Protein AF-L7FCR6-F1 (afdb_monomer_lite)

Radius of gyration: 11.75 Å; chains: 1; bounding box: 22×27×25 Å

Structure (mmCIF, N/CA/C/O backbone):
data_AF-L7FCR6-F1
#
_entry.id   AF-L7FCR6-F1
#
loop_
_atom_site.group_PDB
_atom_site.id
_atom_site.type_symbol
_atom_site.label_atom_id
_atom_site.label_alt_id
_atom_site.label_comp_id
_atom_site.label_asym_id
_atom_site.label_entity_id
_atom_site.label_seq_id
_atom_site.pdbx_PDB_ins_code
_atom_site.Cartn_x
_atom_site.Cartn_y
_atom_site.Cartn_z
_atom_site.occupancy
_atom_site.B_iso_or_equiv
_atom_site.auth_seq_id
_atom_site.auth_comp_id
_atom_site.auth_asym_id
_atom_site.auth_atom_id
_atom_site.pdbx_PDB_model_num
ATOM 1 N N . MET A 1 1 ? -4.721 18.521 -0.962 1.00 71.50 1 MET A N 1
ATOM 2 C CA . MET A 1 1 ? -4.328 17.144 -0.604 1.00 71.50 1 MET A CA 1
ATOM 3 C C . MET A 1 1 ? -5.134 16.752 0.610 1.00 71.50 1 MET A C 1
ATOM 5 O O . MET A 1 1 ? -4.891 17.316 1.676 1.00 71.50 1 MET A O 1
ATOM 9 N N . ASP A 1 2 ? -6.099 15.857 0.437 1.00 88.25 2 ASP A N 1
ATOM 10 C CA . ASP A 1 2 ? -7.022 15.491 1.515 1.00 88.25 2 ASP A CA 1
ATOM 11 C C . ASP A 1 2 ? -6.692 14.129 2.138 1.00 88.25 2 ASP A C 1
ATOM 13 O O . ASP A 1 2 ? -6.883 13.950 3.339 1.00 88.25 2 ASP A O 1
ATOM 17 N N . LEU A 1 3 ? -6.069 13.235 1.363 1.00 91.06 3 LEU A N 1
ATOM 18 C CA . LEU A 1 3 ? -5.442 11.999 1.827 1.00 91.06 3 LEU A CA 1
ATOM 19 C C . LEU A 1 3 ? -4.028 11.858 1.252 1.00 91.06 3 LEU A C 1
ATOM 21 O O . LEU A 1 3 ? -3.760 12.267 0.123 1.00 91.06 3 LEU A O 1
ATOM 25 N N . VAL A 1 4 ? -3.132 11.273 2.041 1.00 94.38 4 VAL A N 1
ATOM 26 C CA . VAL A 1 4 ? -1.789 10.846 1.638 1.00 94.38 4 VAL A CA 1
ATOM 27 C C . VAL A 1 4 ? -1.619 9.407 2.095 1.00 94.38 4 VAL A C 1
ATOM 29 O O . VAL A 1 4 ? -1.820 9.116 3.275 1.00 94.38 4 VAL A O 1
ATOM 32 N N . LEU A 1 5 ? -1.237 8.531 1.169 1.00 93.44 5 LEU A N 1
ATOM 33 C CA . LEU A 1 5 ? -1.004 7.113 1.419 1.00 93.44 5 LEU A CA 1
ATOM 34 C C . LEU A 1 5 ? 0.465 6.776 1.141 1.00 93.44 5 LEU A C 1
ATOM 36 O O . LEU A 1 5 ? 1.036 7.266 0.166 1.00 93.44 5 LEU A O 1
ATOM 40 N N . SER A 1 6 ? 1.053 5.942 1.994 1.00 93.56 6 SER A N 1
ATOM 41 C CA . SER A 1 6 ? 2.344 5.290 1.766 1.00 93.56 6 SER A CA 1
ATOM 42 C C . SER A 1 6 ? 2.101 3.881 1.248 1.00 93.56 6 SER A C 1
ATOM 44 O O . SER A 1 6 ? 1.212 3.192 1.751 1.00 93.56 6 SER A O 1
ATOM 46 N N . PHE A 1 7 ? 2.885 3.462 0.259 1.00 93.06 7 PHE A N 1
ATOM 47 C CA . PHE A 1 7 ? 2.828 2.126 -0.322 1.00 93.06 7 PHE A CA 1
ATOM 48 C C . PHE A 1 7 ? 4.181 1.447 -0.110 1.00 93.06 7 PHE A C 1
ATOM 50 O O . PHE A 1 7 ? 5.191 1.868 -0.675 1.00 93.06 7 PHE A O 1
ATOM 57 N N . GLU A 1 8 ? 4.207 0.417 0.728 1.00 93.88 8 GLU A N 1
ATOM 58 C CA . GLU A 1 8 ? 5.427 -0.214 1.233 1.00 93.88 8 GLU A CA 1
ATOM 59 C C . GLU A 1 8 ? 5.436 -1.715 0.932 1.00 93.88 8 GLU A C 1
ATOM 61 O O . GLU A 1 8 ? 4.399 -2.369 0.858 1.00 93.88 8 GLU A O 1
ATOM 66 N N . GLY A 1 9 ? 6.622 -2.290 0.753 1.00 92.00 9 GLY A N 1
ATOM 67 C CA . GLY A 1 9 ? 6.799 -3.735 0.635 1.00 92.00 9 GLY A CA 1
ATOM 68 C C . GLY A 1 9 ? 8.170 -4.102 0.087 1.00 92.00 9 GLY A C 1
ATOM 69 O O . GLY A 1 9 ? 8.817 -3.298 -0.586 1.00 92.00 9 GLY A O 1
ATOM 70 N N . ASP A 1 10 ? 8.603 -5.333 0.343 1.00 92.25 10 ASP A N 1
ATOM 71 C CA . ASP A 1 10 ? 9.866 -5.840 -0.193 1.00 92.25 10 ASP A CA 1
ATOM 72 C C . ASP A 1 10 ? 9.792 -5.997 -1.722 1.00 92.25 10 ASP A C 1
ATOM 74 O O . ASP A 1 10 ? 8.737 -6.274 -2.296 1.00 92.25 10 ASP A O 1
ATOM 78 N N . ARG A 1 11 ? 10.909 -5.789 -2.423 1.00 86.62 11 ARG A N 1
ATOM 79 C CA . ARG A 1 11 ? 10.940 -5.860 -3.893 1.00 86.62 11 ARG A CA 1
ATOM 80 C C . ARG A 1 11 ? 10.681 -7.269 -4.442 1.00 86.62 11 ARG A C 1
ATOM 82 O O . ARG A 1 11 ? 10.209 -7.387 -5.566 1.00 86.62 11 ARG A O 1
ATOM 89 N N . HIS A 1 12 ? 11.007 -8.308 -3.677 1.00 91.25 12 HIS A N 1
ATOM 90 C CA . HIS A 1 12 ? 10.850 -9.715 -4.047 1.00 91.25 12 HIS A CA 1
ATOM 91 C C . HIS A 1 12 ? 9.606 -10.350 -3.410 1.00 91.25 12 HIS A C 1
ATOM 93 O O . HIS A 1 12 ? 9.233 -11.461 -3.783 1.00 91.25 12 HIS A O 1
ATOM 99 N N . ALA A 1 13 ? 8.948 -9.663 -2.471 1.00 91.69 13 ALA A N 1
ATOM 100 C CA . ALA A 1 13 ? 7.676 -10.097 -1.909 1.00 91.69 13 ALA A CA 1
ATOM 101 C C . ALA A 1 13 ? 6.489 -9.548 -2.710 1.00 91.69 13 ALA A C 1
ATOM 103 O O . ALA A 1 13 ? 6.505 -8.420 -3.211 1.00 91.69 13 ALA A O 1
ATOM 104 N N . ARG A 1 14 ? 5.420 -10.347 -2.779 1.00 92.00 14 ARG A N 1
ATOM 105 C CA . ARG A 1 14 ? 4.134 -9.919 -3.349 1.00 92.00 14 ARG A CA 1
ATOM 106 C C . ARG A 1 14 ? 3.313 -9.083 -2.374 1.00 92.00 14 ARG A C 1
ATOM 108 O O . ARG A 1 14 ? 2.498 -8.282 -2.818 1.00 92.00 14 ARG A O 1
ATOM 115 N N . LEU A 1 15 ? 3.552 -9.241 -1.071 1.00 95.38 15 LEU A N 1
ATOM 116 C CA . LEU A 1 15 ? 2.870 -8.480 -0.032 1.00 95.38 15 LEU A CA 1
ATOM 117 C C . LEU A 1 15 ? 3.230 -6.993 -0.124 1.00 95.38 15 LEU A C 1
ATOM 119 O O . LEU A 1 15 ? 4.404 -6.612 -0.118 1.00 95.38 15 LEU A O 1
ATOM 123 N N . ARG A 1 16 ? 2.195 -6.163 -0.161 1.00 95.00 16 ARG A N 1
ATOM 124 C CA . ARG A 1 16 ? 2.253 -4.708 -0.123 1.00 95.00 16 ARG A CA 1
ATOM 125 C C . ARG A 1 16 ? 1.381 -4.204 1.015 1.00 95.00 16 ARG A C 1
ATOM 127 O O . ARG A 1 16 ? 0.256 -4.663 1.200 1.00 95.00 16 ARG A O 1
ATOM 134 N N . LEU A 1 17 ? 1.907 -3.251 1.767 1.00 94.69 17 LEU A N 1
ATOM 135 C CA . LEU A 1 17 ? 1.195 -2.560 2.828 1.00 94.69 17 LEU A CA 1
ATOM 136 C C . LEU A 1 17 ? 0.872 -1.148 2.362 1.00 94.69 17 LEU A C 1
ATOM 138 O O . LEU A 1 17 ? 1.735 -0.442 1.841 1.00 94.69 17 LEU A O 1
ATOM 142 N N . VAL A 1 18 ? -0.367 -0.730 2.582 1.00 94.75 18 VAL A N 1
ATOM 143 C CA . VAL A 1 18 ? -0.805 0.647 2.360 1.00 94.75 18 VAL A CA 1
ATOM 144 C C . VAL A 1 18 ? -1.113 1.268 3.700 1.00 94.75 18 VAL A C 1
ATOM 146 O O . VAL A 1 18 ? -1.947 0.745 4.431 1.00 94.75 18 VAL A O 1
ATOM 149 N N . ARG A 1 19 ? -0.460 2.383 4.020 1.00 93.25 19 ARG A N 1
ATOM 150 C CA . ARG A 1 19 ? -0.670 3.109 5.275 1.00 93.25 19 ARG A CA 1
ATOM 151 C C . ARG A 1 19 ? -1.155 4.523 5.003 1.00 93.25 19 ARG A C 1
ATOM 153 O O . ARG A 1 19 ? -0.571 5.231 4.182 1.00 93.25 19 ARG A O 1
ATOM 160 N N . GLY A 1 20 ? -2.174 4.963 5.736 1.00 93.25 20 GLY A N 1
ATOM 161 C CA . GLY A 1 20 ? -2.541 6.376 5.779 1.00 93.25 20 GLY A CA 1
ATOM 162 C C . GLY A 1 20 ? -1.446 7.206 6.452 1.00 93.25 20 GLY A C 1
ATOM 163 O O . GLY A 1 20 ? -1.094 6.962 7.594 1.00 93.25 20 GLY A O 1
ATOM 164 N N . VAL A 1 21 ? -0.888 8.202 5.765 1.00 93.69 21 VAL A N 1
ATOM 165 C CA . VAL A 1 21 ? 0.102 9.133 6.350 1.00 93.69 21 VAL A CA 1
ATOM 166 C C . VAL A 1 21 ? -0.558 10.449 6.748 1.00 93.69 21 VAL A C 1
ATOM 168 O O . VAL A 1 21 ? -0.178 11.083 7.728 1.00 93.69 21 VAL A O 1
ATOM 171 N N . LYS A 1 22 ? -1.568 10.876 5.988 1.00 92.88 22 LYS A N 1
ATOM 172 C CA . LYS A 1 22 ? -2.373 12.056 6.297 1.00 92.88 22 LYS A CA 1
ATOM 173 C C . LYS A 1 22 ? -3.798 11.811 5.846 1.00 92.88 22 LYS A C 1
ATOM 175 O O . LYS A 1 22 ? -4.014 11.429 4.702 1.00 92.88 22 LYS A O 1
ATOM 180 N N . ASN A 1 23 ? -4.750 12.098 6.718 1.00 91.38 23 ASN A N 1
ATOM 181 C CA . ASN A 1 23 ? -6.166 12.081 6.398 1.00 91.38 23 ASN A CA 1
ATOM 182 C C . ASN A 1 23 ? -6.800 13.339 6.998 1.00 91.38 23 ASN A C 1
ATOM 184 O O . ASN A 1 23 ? -6.783 13.533 8.209 1.00 91.38 23 ASN A O 1
ATOM 188 N N . ARG A 1 24 ? -7.311 14.243 6.155 1.00 92.38 24 ARG A N 1
ATOM 189 C CA . ARG A 1 24 ? -7.946 15.492 6.612 1.00 92.38 24 ARG A CA 1
ATOM 190 C C . ARG A 1 24 ? -9.278 15.243 7.330 1.00 92.38 24 ARG A C 1
ATOM 192 O O . ARG A 1 24 ? -9.762 16.133 8.025 1.00 92.38 24 ARG A O 1
ATOM 199 N N . TYR A 1 25 ? -9.858 14.060 7.157 1.00 89.25 25 TYR A N 1
ATOM 200 C CA . TYR A 1 25 ? -11.213 13.730 7.585 1.00 89.25 25 TYR A CA 1
ATOM 201 C C . TYR A 1 25 ? -11.271 12.615 8.640 1.00 89.25 25 TYR A C 1
ATOM 203 O O . TYR A 1 25 ? -12.366 12.187 8.990 1.00 89.25 25 TYR A O 1
ATOM 211 N N . GLY A 1 26 ? -10.134 12.128 9.150 1.00 84.62 26 GLY A N 1
ATOM 212 C CA . GLY A 1 26 ? -10.118 10.971 10.048 1.00 84.62 26 GLY A CA 1
ATOM 213 C C . GLY A 1 26 ? -8.727 10.571 10.537 1.00 84.62 26 GLY A C 1
ATOM 214 O O . GLY A 1 26 ? -7.762 11.319 10.380 1.00 84.62 26 GLY A O 1
ATOM 215 N N . THR A 1 27 ? -8.634 9.392 11.152 1.00 85.44 27 THR A N 1
ATOM 216 C CA . THR A 1 27 ? -7.381 8.828 11.674 1.00 85.44 27 THR A CA 1
ATOM 217 C C . THR A 1 27 ? -6.479 8.319 10.542 1.00 85.44 27 THR A C 1
ATOM 219 O O . THR A 1 27 ? -6.903 8.150 9.397 1.00 85.44 27 THR A O 1
ATOM 222 N N . THR A 1 28 ? -5.201 8.110 10.857 1.00 88.00 28 THR A N 1
ATOM 223 C CA . THR A 1 28 ? -4.165 7.627 9.924 1.00 88.00 28 THR A CA 1
ATOM 224 C C . THR A 1 28 ? -3.641 6.236 10.281 1.00 88.00 28 THR A C 1
ATOM 226 O O . THR A 1 28 ? -2.755 5.720 9.610 1.00 88.00 28 THR A O 1
ATOM 229 N N . ASP A 1 29 ? -4.184 5.607 11.322 1.00 86.12 29 ASP A N 1
ATOM 230 C CA . ASP A 1 29 ? -3.691 4.319 11.832 1.00 86.12 29 ASP A CA 1
ATOM 231 C C . ASP A 1 29 ? -4.188 3.114 11.016 1.00 86.12 29 ASP A C 1
ATOM 233 O O . ASP A 1 29 ? -3.889 1.964 11.337 1.00 86.12 29 ASP A O 1
ATOM 237 N N . GLU A 1 30 ? -4.927 3.374 9.939 1.00 86.69 30 GLU A N 1
ATOM 238 C C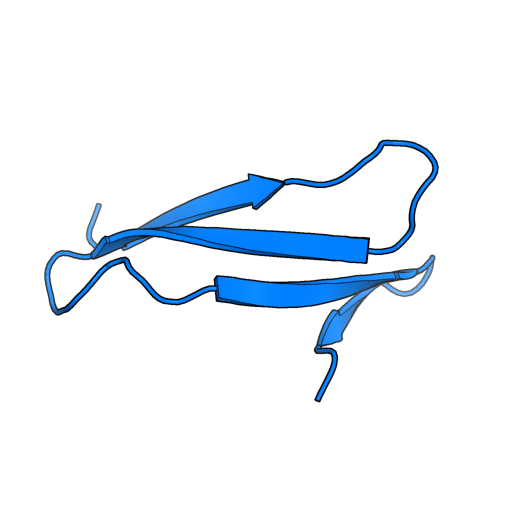A . GLU A 1 30 ? -5.402 2.361 9.008 1.00 86.69 30 GLU A CA 1
ATOM 239 C C . GLU A 1 30 ? -4.241 1.798 8.178 1.00 86.69 30 GLU A C 1
ATOM 241 O O . GLU A 1 30 ? -3.439 2.533 7.583 1.00 86.69 30 GLU A O 1
ATOM 246 N N . VAL A 1 31 ? -4.176 0.466 8.127 1.00 91.31 31 VAL A N 1
ATOM 247 C CA . VAL A 1 31 ? -3.242 -0.288 7.292 1.00 91.31 31 VAL A CA 1
ATOM 248 C C . VAL A 1 31 ? -4.031 -1.303 6.478 1.00 91.31 31 VAL A C 1
ATOM 250 O O . VAL A 1 31 ? -4.756 -2.120 7.039 1.00 91.31 31 VAL A O 1
ATOM 253 N N . GLY A 1 32 ? -3.877 -1.253 5.158 1.00 93.31 32 GLY A N 1
ATOM 254 C CA . GLY A 1 32 ? -4.401 -2.261 4.243 1.00 93.31 32 GLY A CA 1
ATOM 255 C C . GLY A 1 32 ? -3.297 -3.209 3.783 1.00 93.31 32 GLY A C 1
ATOM 256 O O . GLY A 1 32 ? -2.205 -2.764 3.422 1.00 93.31 32 GLY A O 1
ATOM 257 N N . CYS A 1 33 ? -3.591 -4.507 3.775 1.00 95.38 33 CYS A N 1
ATOM 258 C CA . CYS A 1 33 ? -2.709 -5.547 3.254 1.00 95.38 33 CYS A CA 1
ATOM 259 C C . CYS A 1 33 ? -3.168 -5.958 1.855 1.00 95.38 3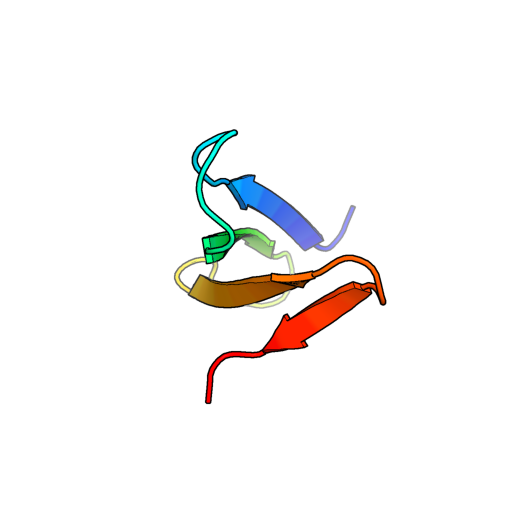3 CYS A C 1
ATOM 261 O O . CYS A 1 33 ? -4.346 -6.235 1.632 1.00 95.38 33 CYS A O 1
ATOM 263 N N . PHE A 1 34 ? -2.233 -6.022 0.917 1.00 96.00 34 PHE A N 1
ATOM 264 C CA . PHE A 1 34 ? -2.515 -6.343 -0.474 1.00 96.00 34 PHE A CA 1
ATOM 265 C C . PHE A 1 34 ? -1.461 -7.282 -1.039 1.00 96.00 34 PHE A C 1
ATOM 267 O O . PHE A 1 34 ? -0.307 -7.262 -0.616 1.00 96.00 34 PHE A O 1
ATOM 274 N N . GLU A 1 35 ? -1.828 -8.044 -2.059 1.00 95.56 35 GLU A N 1
ATOM 275 C CA . GLU A 1 35 ? -0.870 -8.739 -2.909 1.00 95.56 35 GLU A CA 1
ATOM 276 C C . GLU A 1 35 ? -0.812 -8.103 -4.291 1.00 95.56 35 GLU A C 1
ATOM 278 O O . GLU A 1 35 ? -1.844 -7.816 -4.901 1.00 95.56 35 GLU A O 1
ATOM 283 N N . LEU A 1 36 ? 0.411 -7.904 -4.784 1.00 92.62 36 LEU A N 1
ATOM 284 C CA . LEU A 1 36 ? 0.679 -7.507 -6.157 1.00 92.62 36 LEU A CA 1
ATOM 285 C C . LEU A 1 36 ? 1.021 -8.746 -6.991 1.00 92.62 36 LEU A C 1
ATOM 287 O O . LEU A 1 36 ? 2.000 -9.444 -6.713 1.00 92.62 36 LEU A O 1
ATOM 291 N N . HIS A 1 37 ? 0.225 -8.975 -8.025 1.00 92.00 37 HIS A N 1
ATOM 292 C CA . HIS A 1 37 ? 0.395 -10.023 -9.025 1.00 92.00 37 HIS A CA 1
ATOM 293 C C . HIS A 1 37 ? 0.483 -9.392 -10.417 1.00 92.00 37 HIS A C 1
ATOM 295 O O . HIS A 1 37 ? 0.260 -8.191 -10.580 1.00 92.00 37 HIS A O 1
ATOM 301 N N . ASP A 1 38 ? 0.782 -10.201 -11.430 1.00 92.88 38 ASP A N 1
ATOM 302 C CA . ASP A 1 38 ? 0.946 -9.719 -12.808 1.00 92.88 38 ASP A CA 1
ATOM 303 C C . ASP A 1 38 ? -0.333 -9.063 -13.366 1.00 92.88 38 ASP A C 1
ATOM 305 O O . ASP A 1 38 ? -0.258 -8.159 -14.195 1.00 92.88 38 ASP A O 1
ATOM 309 N N . GLU A 1 39 ? -1.506 -9.469 -12.867 1.00 94.75 39 GLU A N 1
ATOM 310 C CA . GLU A 1 39 ? -2.808 -8.911 -13.258 1.00 94.75 39 GLU A CA 1
ATOM 311 C C . GLU A 1 39 ? 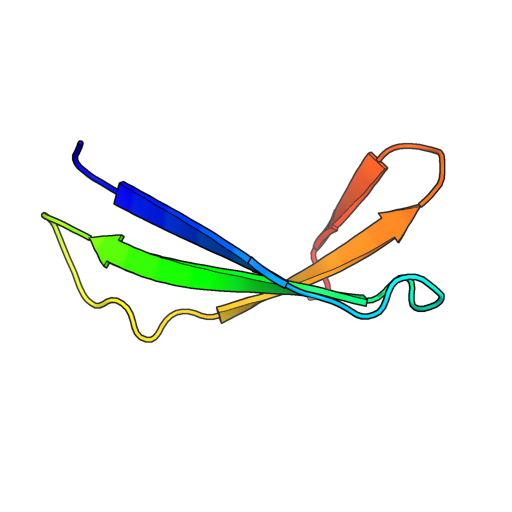-3.245 -7.695 -12.419 1.00 94.75 39 GLU A C 1
ATOM 313 O O . GLU A 1 39 ? -4.280 -7.090 -12.699 1.00 94.75 39 GLU A O 1
ATOM 318 N N . GLY A 1 40 ? -2.465 -7.300 -11.404 1.00 93.44 40 GLY A N 1
ATOM 319 C CA . GLY A 1 40 ? -2.734 -6.116 -10.588 1.00 93.44 40 GL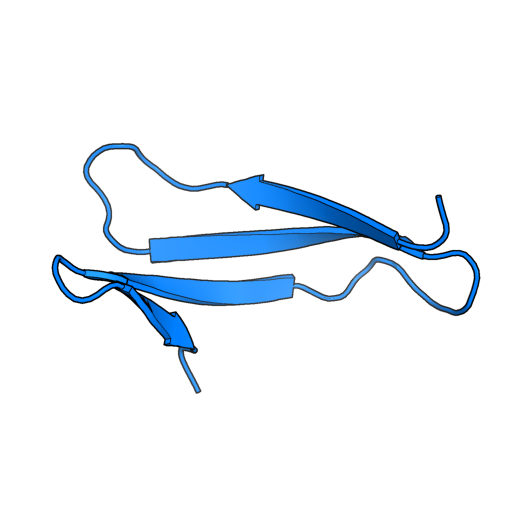Y A CA 1
ATOM 320 C C . GLY A 1 40 ? -2.660 -6.357 -9.082 1.00 93.44 40 GLY A C 1
ATOM 321 O O . GLY A 1 4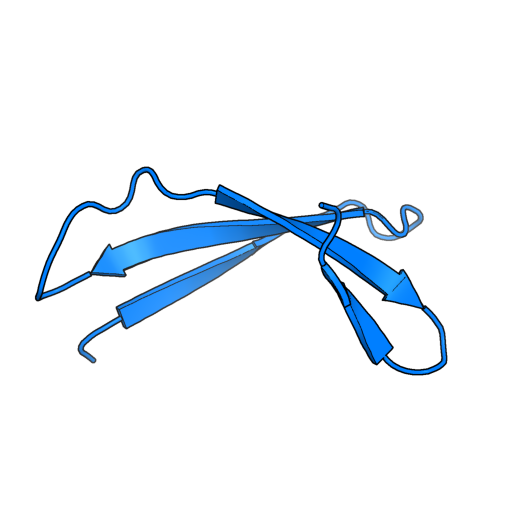0 ? -1.913 -7.205 -8.600 1.00 93.44 40 GLY A O 1
ATOM 322 N N . ILE A 1 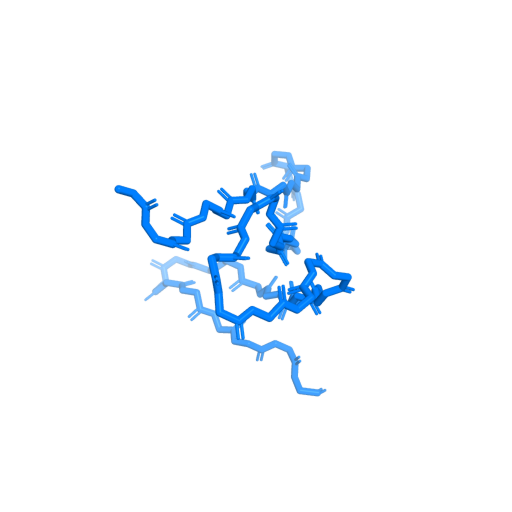41 ? -3.418 -5.560 -8.322 1.00 94.00 41 ILE A N 1
ATOM 323 C CA . ILE A 1 41 ? -3.419 -5.570 -6.855 1.00 94.00 41 ILE A CA 1
ATOM 324 C C . ILE A 1 41 ? -4.727 -6.150 -6.310 1.00 94.00 41 ILE A C 1
ATOM 326 O O . ILE A 1 41 ? -5.809 -5.749 -6.732 1.00 94.00 41 ILE A O 1
ATOM 330 N N . THR A 1 42 ? -4.633 -7.075 -5.357 1.00 95.94 42 THR A N 1
ATOM 331 C CA . THR A 1 42 ? -5.796 -7.677 -4.683 1.00 95.94 42 THR A CA 1
ATOM 332 C C . THR A 1 42 ? -5.687 -7.479 -3.176 1.00 95.94 42 THR A C 1
ATOM 334 O O . THR A 1 42 ? -4.603 -7.614 -2.612 1.00 95.94 42 THR A O 1
ATOM 337 N N . GLY A 1 43 ? -6.795 -7.123 -2.523 1.00 94.00 43 GLY A N 1
ATOM 338 C CA . GLY A 1 43 ? -6.848 -7.000 -1.067 1.00 94.00 43 GLY A CA 1
ATOM 339 C C . GLY A 1 43 ? -6.769 -8.365 -0.391 1.00 94.00 43 GLY A C 1
ATOM 340 O O . GLY A 1 43 ? -7.431 -9.309 -0.820 1.00 94.00 43 GLY A O 1
ATOM 341 N N . LEU A 1 44 ? -5.969 -8.457 0.667 1.00 87.44 44 LEU A N 1
ATOM 342 C CA . LEU A 1 44 ? -5.963 -9.603 1.568 1.00 87.44 44 LEU A CA 1
ATOM 343 C C . LEU A 1 44 ? -7.074 -9.383 2.603 1.00 87.44 44 LEU A C 1
ATOM 345 O O . LEU A 1 44 ? -6.991 -8.439 3.388 1.00 87.44 44 LEU A O 1
ATOM 349 N N . ALA A 1 45 ? -8.132 -10.195 2.533 1.00 69.69 45 ALA A N 1
ATOM 350 C CA . ALA A 1 45 ? -9.267 -10.168 3.460 1.00 69.69 45 ALA A CA 1
ATOM 351 C C . ALA A 1 45 ? -8.966 -10.928 4.758 1.00 69.69 45 ALA A C 1
ATOM 353 O O . ALA A 1 45 ? -8.308 -11.991 4.673 1.00 69.69 45 ALA A O 1
#

Secondary structure (DSSP, 8-state):
--EEEEEE--SS-SEEEEEEEEETTS-S--EEEEEEETTEEEE--

pLDDT: mean 91.11, std 5.3, range [69.69, 96.0]

Organism: Streptomyces turgidiscabies (strain Car8) (NCBI:txid698760)

Foldseek 3Di:
DQWDWDWDDDPPFQWIKIWTPHHNPDDGRDIWIWGQDPVGIDTDD

Sequence (45 aa):
MDLVLSFEGDRHARLRLVRGVKNRYGTTDEVGCFELHDEGITGLA